Protein AF-V5A5F7-F1 (afdb_monomer)

Radius of gyration: 18.16 Å; Cα contacts (8 Å, |Δi|>4): 104; chains: 1; bounding box: 46×31×58 Å

Sequence (141 aa):
MDHVMAYIDDNTVEDQLTGREQEPDETFLRAVEEKLDIPADRKDDFRQEVSNWVSRRAREGRAFDPQDNERLRRALERKLWEDKKHNINFSALVSANEMDDDERSAWIDALTEQGYSEAGAKEVLEFAGAEVARSELEENA

pLDDT: mean 79.1, std 12.46, range [46.28, 96.06]

Mean predicted aligned error: 10.34 Å

Secondary structure (DSSP, 8-state):
-HHHHHHHHT--EE-TTT--EE---HHHHHHHHHHTT--GGGHHHHHHHHHHHHHHHHHTT----GGG-HHHHHHHHHHHHHHHTTTS-HHHHHGGGG--HHHHHHHHHHHHHTT--HHHHHHHHHHHHHHHHHHHHHHT-

Solvent-accessible surface area (backbone atoms only — not comparable to full-atom values): 8104 Å² total; per-residue (Å²): 108,59,44,51,48,12,58,75,67,77,41,63,30,71,38,90,89,78,72,42,76,37,73,38,56,59,67,59,53,48,55,38,34,53,64,62,73,47,53,81,94,45,46,65,62,50,46,50,52,52,41,52,53,46,56,53,34,50,74,70,75,36,79,88,57,58,81,83,35,69,69,61,33,53,17,50,49,52,49,53,44,69,74,41,59,86,75,50,66,57,74,75,60,45,57,52,84,76,48,55,76,67,62,52,47,52,52,29,50,57,34,32,77,71,71,36,50,67,68,53,24,50,52,49,55,53,50,54,45,54,54,47,59,50,52,56,55,61,76,75,106

Foldseek 3Di:
DQLLVCVVVVHWDQDPVPRDTDHRPVVVLVQLCVLLVNDPVCSNVVSVVVVVVQVVCVVVVHHDDCVVPPSSLVSVLVVVCVVCVVVDPLVVLLVVVVDDPVVLVVQLVVVVVVPHDSVSSVVSSVVSNVVVVVVVVVVVD

Structure (mmCIF, N/CA/C/O backbone):
data_AF-V5A5F7-F1
#
_entry.id   AF-V5A5F7-F1
#
loop_
_atom_site.group_PDB
_atom_site.id
_atom_site.type_symbol
_atom_site.label_atom_id
_atom_site.label_alt_id
_atom_site.label_comp_id
_atom_site.label_asym_id
_atom_site.label_entity_id
_atom_site.label_seq_id
_atom_site.pdbx_PDB_ins_code
_atom_site.Cartn_x
_atom_site.Cartn_y
_atom_site.Cartn_z
_atom_site.occupancy
_atom_site.B_iso_or_equiv
_atom_site.auth_seq_id
_atom_site.auth_comp_id
_atom_site.auth_asym_id
_atom_site.auth_atom_id
_atom_site.pdbx_PDB_model_num
ATOM 1 N N . MET A 1 1 ? -1.911 1.369 5.384 1.00 83.56 1 MET A N 1
ATOM 2 C CA . MET A 1 1 ? -2.759 0.736 6.423 1.00 83.56 1 MET A CA 1
ATOM 3 C C . MET A 1 1 ? -3.713 1.728 7.038 1.00 83.56 1 MET A C 1
ATOM 5 O O . MET A 1 1 ? -4.851 1.358 7.283 1.00 83.56 1 MET A O 1
ATOM 9 N N . ASP A 1 2 ? -3.281 2.971 7.213 1.00 88.38 2 ASP A N 1
ATOM 10 C CA . ASP A 1 2 ? -4.088 4.033 7.814 1.00 88.38 2 ASP A CA 1
ATOM 11 C C . ASP A 1 2 ? -5.434 4.216 7.106 1.00 88.38 2 ASP A C 1
ATOM 13 O O . ASP A 1 2 ? -6.451 4.258 7.777 1.00 88.38 2 ASP A O 1
ATOM 17 N N . HIS A 1 3 ? -5.484 4.138 5.769 1.00 92.12 3 HIS A N 1
ATOM 18 C CA . HIS A 1 3 ? -6.759 4.150 5.032 1.00 92.12 3 HIS A CA 1
ATOM 19 C C . HIS A 1 3 ? -7.707 2.987 5.376 1.00 92.12 3 HIS A C 1
ATOM 21 O O . HIS A 1 3 ? -8.914 3.190 5.406 1.00 92.12 3 HIS A O 1
ATOM 27 N N . VAL A 1 4 ? -7.199 1.776 5.650 1.00 92.00 4 VAL A N 1
ATOM 28 C CA . VAL A 1 4 ? -8.051 0.646 6.077 1.00 92.00 4 VAL A CA 1
ATOM 29 C C . VAL A 1 4 ? -8.599 0.903 7.477 1.00 92.00 4 VAL A C 1
ATOM 31 O O . VAL A 1 4 ? -9.780 0.681 7.711 1.00 92.00 4 VAL A O 1
ATOM 34 N N . MET A 1 5 ? -7.752 1.368 8.400 1.00 91.94 5 MET A N 1
ATOM 35 C CA . MET A 1 5 ? -8.164 1.659 9.776 1.00 91.94 5 MET A CA 1
ATOM 36 C C . MET A 1 5 ? -9.190 2.791 9.809 1.00 91.94 5 MET A C 1
ATOM 38 O O . MET A 1 5 ? -10.258 2.621 10.375 1.00 91.94 5 MET A O 1
ATOM 42 N N . ALA A 1 6 ? -8.911 3.887 9.105 1.00 93.94 6 ALA A N 1
ATOM 43 C CA . ALA A 1 6 ? -9.817 5.015 8.934 1.00 93.94 6 ALA A CA 1
ATOM 44 C C . ALA A 1 6 ? -11.171 4.605 8.337 1.00 93.94 6 ALA A C 1
ATOM 46 O O . ALA A 1 6 ? -12.203 5.020 8.845 1.00 93.94 6 ALA A O 1
ATOM 47 N N . TYR A 1 7 ? -11.188 3.722 7.331 1.00 95.56 7 TYR A N 1
ATOM 48 C CA . TYR A 1 7 ? -12.442 3.194 6.782 1.00 95.56 7 TYR A CA 1
ATOM 49 C C . TYR A 1 7 ? -13.250 2.381 7.803 1.00 95.56 7 TYR A C 1
ATOM 51 O O . TYR A 1 7 ? -14.468 2.506 7.866 1.00 95.56 7 TYR A O 1
ATOM 59 N N . ILE A 1 8 ? -12.589 1.523 8.586 1.00 94.38 8 ILE A N 1
ATOM 60 C CA . ILE A 1 8 ? -13.264 0.661 9.569 1.00 94.38 8 ILE A CA 1
ATOM 61 C C . ILE A 1 8 ? -13.751 1.458 10.784 1.00 94.38 8 ILE A C 1
ATOM 63 O O . ILE A 1 8 ? -14.827 1.173 11.308 1.00 94.38 8 ILE A O 1
ATOM 67 N N . ASP A 1 9 ? -12.968 2.442 11.219 1.00 93.19 9 ASP A N 1
ATOM 68 C CA . ASP A 1 9 ? -13.230 3.233 12.421 1.00 93.19 9 ASP A CA 1
ATOM 69 C C . ASP A 1 9 ? -14.051 4.509 12.139 1.00 93.19 9 ASP A C 1
ATOM 71 O O . ASP A 1 9 ? -14.288 5.278 13.070 1.00 93.19 9 ASP A O 1
ATOM 75 N N . ASP A 1 10 ? -14.485 4.729 10.889 1.00 92.62 10 ASP A N 1
ATOM 76 C CA . ASP A 1 10 ? -15.185 5.944 10.427 1.00 92.62 10 ASP A CA 1
ATOM 77 C C . ASP A 1 10 ? -14.412 7.225 10.795 1.00 92.62 10 ASP A C 1
ATOM 79 O O . ASP A 1 10 ? -14.923 8.157 11.419 1.00 92.62 10 ASP A O 1
ATOM 83 N N . ASN A 1 11 ? -13.116 7.219 10.477 1.00 94.38 11 ASN A N 1
ATOM 84 C CA . ASN A 1 11 ? -12.161 8.254 10.852 1.00 94.38 11 ASN A CA 1
ATOM 85 C C . ASN A 1 11 ? -11.392 8.774 9.628 1.00 94.38 11 ASN A C 1
ATOM 87 O O . ASN A 1 11 ? -11.478 8.224 8.531 1.00 94.38 11 ASN A O 1
ATOM 91 N N . THR A 1 12 ? -10.602 9.824 9.819 1.00 93.12 12 THR A N 1
ATOM 92 C CA . THR A 1 12 ? -9.758 10.425 8.784 1.00 93.12 12 THR A CA 1
ATOM 93 C C . THR A 1 12 ? -8.323 9.888 8.827 1.00 93.12 12 THR A C 1
ATOM 95 O O . THR A 1 12 ? -7.875 9.264 9.793 1.00 93.12 12 THR A O 1
ATOM 98 N N . VAL A 1 13 ? -7.585 10.117 7.739 1.00 92.25 13 VAL A N 1
ATOM 99 C CA . VAL A 1 13 ? -6.142 9.874 7.615 1.00 92.25 13 VAL A CA 1
ATOM 100 C C . VAL A 1 13 ? -5.435 11.209 7.424 1.00 92.25 13 VAL A C 1
ATOM 102 O O . VAL A 1 13 ? -5.891 12.042 6.644 1.00 92.25 13 VAL A O 1
ATOM 105 N N . GLU A 1 14 ? -4.304 11.407 8.096 1.00 88.19 14 GLU A N 1
ATOM 106 C CA . GLU A 1 14 ? -3.423 12.544 7.831 1.00 88.19 14 GLU A CA 1
ATOM 107 C C . GLU A 1 14 ? -2.575 12.280 6.580 1.00 88.19 14 GLU A C 1
ATOM 109 O O . GLU A 1 14 ? -1.830 11.300 6.497 1.00 88.19 14 GLU A O 1
ATOM 114 N N . ASP A 1 15 ? -2.670 13.172 5.598 1.00 80.81 15 ASP A N 1
ATOM 115 C CA . ASP A 1 15 ? -1.801 13.167 4.430 1.00 80.81 15 ASP A CA 1
ATOM 116 C C . ASP A 1 15 ? -0.376 13.583 4.827 1.00 80.81 15 ASP A C 1
ATOM 118 O O . ASP A 1 15 ? -0.141 14.699 5.286 1.00 80.81 15 ASP A O 1
ATOM 122 N N . GLN A 1 16 ? 0.601 12.700 4.612 1.00 75.19 16 GLN A N 1
ATOM 123 C CA . GLN A 1 16 ? 1.986 12.920 5.055 1.00 75.19 16 GLN A CA 1
ATOM 124 C C . GLN A 1 16 ? 2.715 14.049 4.306 1.00 75.19 16 GLN A C 1
ATOM 126 O O . GLN A 1 16 ? 3.759 14.514 4.764 1.00 75.19 16 GLN A O 1
ATOM 131 N N . LEU A 1 17 ? 2.210 14.484 3.148 1.00 73.00 17 LEU A N 1
ATOM 132 C CA . LEU A 1 17 ? 2.828 15.539 2.340 1.00 73.00 17 LEU A CA 1
ATOM 133 C C . LEU A 1 17 ? 2.306 16.926 2.726 1.00 73.00 17 LEU A C 1
ATOM 135 O O . LEU A 1 17 ? 3.045 17.909 2.688 1.00 73.00 17 LEU A O 1
ATOM 139 N N . THR A 1 18 ? 1.024 17.014 3.067 1.00 79.38 18 THR A N 1
ATOM 140 C CA . THR A 1 18 ? 0.300 18.268 3.291 1.00 79.38 18 THR A CA 1
ATOM 141 C C . THR A 1 18 ? -0.109 18.484 4.747 1.00 79.38 18 THR A C 1
ATOM 143 O O . THR A 1 18 ? -0.457 19.612 5.101 1.00 79.38 18 THR A O 1
ATOM 146 N N . GLY A 1 19 ? -0.064 17.440 5.582 1.00 84.19 19 GLY A N 1
ATOM 147 C CA . GLY A 1 19 ? -0.483 17.441 6.988 1.00 84.19 19 GLY A CA 1
ATOM 148 C C . GLY A 1 19 ? -1.990 17.627 7.180 1.00 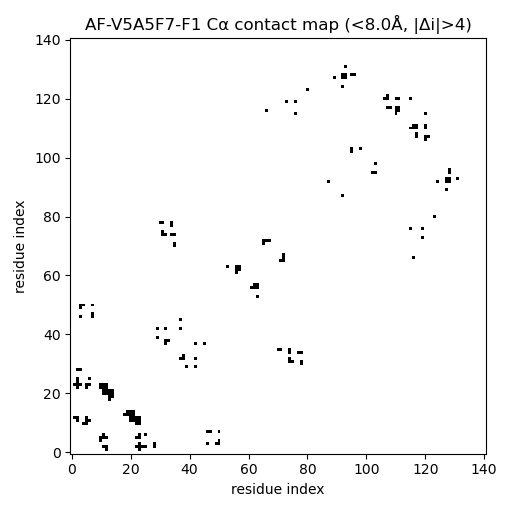84.19 19 GLY A C 1
ATOM 149 O O . GLY A 1 19 ? -2.431 18.054 8.245 1.00 84.19 19 GLY A O 1
ATOM 150 N N . ARG A 1 20 ? -2.792 17.424 6.128 1.00 85.88 20 ARG A N 1
ATOM 151 C CA . ARG A 1 20 ? -4.245 17.626 6.170 1.00 85.88 20 ARG A CA 1
ATOM 152 C C . ARG A 1 20 ? -4.953 16.317 6.452 1.00 85.88 20 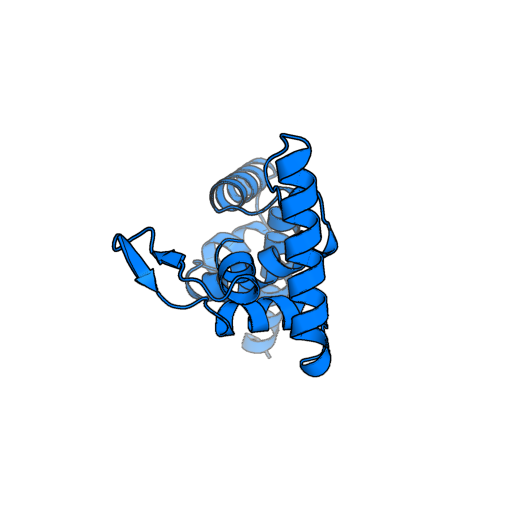ARG A C 1
ATOM 154 O O . ARG A 1 20 ? -4.571 15.283 5.917 1.00 85.88 20 ARG A O 1
ATOM 161 N N . GLU A 1 21 ? -6.029 16.393 7.221 1.00 93.25 21 GLU A N 1
ATOM 162 C CA . GLU A 1 21 ? -6.947 15.271 7.364 1.00 93.25 21 GLU A CA 1
ATOM 163 C C . GLU A 1 21 ? -7.767 15.086 6.087 1.00 93.25 21 GLU A C 1
ATOM 165 O O . GLU A 1 21 ? -8.275 16.049 5.502 1.00 93.25 21 GLU A O 1
ATOM 170 N N . GLN A 1 22 ? -7.889 13.836 5.665 1.00 90.81 22 GLN A N 1
ATOM 171 C CA . GLN A 1 22 ? -8.667 13.420 4.511 1.00 90.81 22 GLN A CA 1
ATOM 172 C C . GLN A 1 22 ? -9.416 12.122 4.798 1.00 90.81 22 GLN A C 1
ATOM 174 O O . GLN A 1 22 ? -9.019 11.326 5.649 1.00 90.81 22 GLN A O 1
ATOM 179 N N . GLU A 1 23 ? -10.489 11.898 4.048 1.00 93.62 23 GLU A N 1
ATOM 180 C CA . GLU A 1 23 ? -11.206 10.625 4.047 1.00 93.62 23 GLU A CA 1
ATOM 181 C C . GLU A 1 23 ? -10.276 9.466 3.631 1.00 93.62 23 GLU A C 1
ATOM 183 O O . GLU A 1 23 ? -9.294 9.672 2.897 1.00 93.62 23 GLU A O 1
ATOM 188 N N . PRO A 1 24 ? -10.559 8.229 4.076 1.00 94.69 24 PRO A N 1
ATOM 189 C CA . PRO A 1 24 ? -9.842 7.056 3.601 1.00 94.69 24 PRO A CA 1
ATOM 190 C C . PRO A 1 24 ? -9.951 6.940 2.074 1.00 94.69 24 PRO A C 1
ATOM 192 O O . PRO A 1 24 ? -11.027 7.079 1.495 1.00 94.69 24 PRO A O 1
ATOM 195 N N . ASP A 1 25 ? -8.833 6.645 1.405 1.00 93.38 25 ASP A N 1
ATOM 196 C CA . ASP A 1 25 ? -8.815 6.483 -0.046 1.00 93.38 25 ASP A CA 1
ATOM 197 C C . ASP A 1 25 ? -9.408 5.123 -0.434 1.00 93.38 25 ASP A C 1
ATOM 199 O O . ASP A 1 25 ? -8.712 4.126 -0.645 1.00 93.38 25 ASP A O 1
ATOM 203 N N . GLU A 1 26 ? -10.734 5.074 -0.522 1.00 94.31 26 GLU A N 1
ATOM 204 C CA . GLU A 1 26 ? -11.458 3.880 -0.945 1.00 94.31 26 GLU A CA 1
ATOM 205 C C . GLU A 1 26 ? -11.130 3.446 -2.376 1.00 94.31 26 GLU A C 1
ATOM 207 O O . GLU A 1 26 ? -11.267 2.260 -2.688 1.00 94.31 26 GLU A O 1
ATOM 212 N N . THR A 1 27 ? -10.686 4.370 -3.233 1.00 93.19 27 THR A N 1
ATOM 213 C CA . THR A 1 27 ? -10.281 4.053 -4.608 1.00 93.19 27 THR A CA 1
ATOM 214 C C . THR A 1 27 ? -8.987 3.249 -4.592 1.00 93.19 27 THR A C 1
ATOM 216 O O . THR A 1 27 ? -8.892 2.214 -5.255 1.00 93.19 27 THR A O 1
ATOM 219 N N . PHE A 1 28 ? -8.011 3.666 -3.784 1.00 89.50 28 PHE A N 1
ATOM 220 C CA . PHE A 1 28 ? -6.792 2.901 -3.543 1.00 89.50 28 PHE A CA 1
ATOM 221 C C . PHE A 1 28 ? -7.096 1.529 -2.932 1.00 89.50 28 PHE A C 1
ATOM 223 O O . PHE A 1 28 ? -6.610 0.515 -3.439 1.00 89.50 28 PHE A O 1
ATOM 230 N N . LEU A 1 29 ? -7.933 1.474 -1.888 1.00 92.31 29 LEU A N 1
ATOM 231 C CA . LEU A 1 29 ? -8.325 0.208 -1.255 1.00 92.31 29 LEU A CA 1
ATOM 232 C C . LEU A 1 29 ? -8.955 -0.751 -2.272 1.00 92.31 29 LEU A C 1
ATOM 234 O O . LEU A 1 29 ? -8.543 -1.909 -2.372 1.00 92.31 29 LEU A O 1
ATOM 238 N N . ARG A 1 30 ? -9.883 -0.247 -3.092 1.00 94.75 30 ARG A N 1
ATOM 239 C CA . ARG A 1 30 ? -10.524 -1.014 -4.162 1.00 94.75 30 ARG A CA 1
ATOM 240 C C . ARG A 1 30 ? -9.519 -1.525 -5.190 1.00 94.75 30 ARG A C 1
ATOM 242 O O . ARG A 1 30 ? -9.573 -2.695 -5.555 1.00 94.75 30 ARG A O 1
ATOM 249 N N . ALA A 1 31 ? -8.5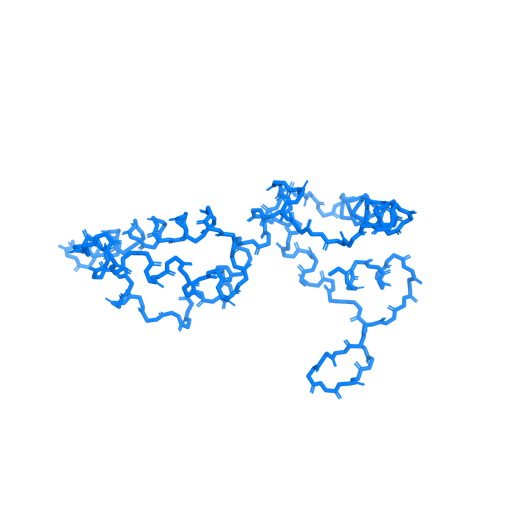67 -0.693 -5.605 1.00 89.06 31 ALA A N 1
ATOM 250 C CA . ALA A 1 31 ? -7.541 -1.099 -6.559 1.00 89.06 31 ALA A CA 1
ATOM 251 C C . ALA A 1 31 ? -6.669 -2.249 -6.019 1.00 89.06 31 ALA A C 1
ATOM 253 O O . ALA A 1 31 ? -6.345 -3.176 -6.759 1.00 89.06 31 ALA A O 1
ATOM 254 N N . VAL A 1 32 ? -6.311 -2.226 -4.729 1.00 88.06 32 VAL A N 1
ATOM 255 C CA . VAL A 1 32 ? -5.568 -3.324 -4.083 1.00 88.06 32 VAL A CA 1
ATOM 256 C C . VAL A 1 32 ? -6.420 -4.594 -4.002 1.00 88.06 32 VAL A C 1
ATOM 258 O O . VAL A 1 32 ? -5.941 -5.681 -4.325 1.00 88.06 32 VAL A O 1
ATOM 261 N N . GLU A 1 33 ? -7.687 -4.469 -3.612 1.00 92.12 33 GLU A N 1
ATOM 262 C CA . GLU A 1 33 ? -8.640 -5.582 -3.529 1.00 92.12 33 GLU A CA 1
ATOM 263 C C . GLU A 1 33 ? -8.862 -6.275 -4.881 1.00 92.12 33 GLU A C 1
ATOM 265 O O . GLU A 1 33 ? -8.943 -7.500 -4.941 1.00 92.12 33 GLU A O 1
ATOM 270 N N . GLU A 1 34 ? -8.910 -5.519 -5.978 1.00 91.62 34 GLU A N 1
ATOM 271 C CA . GLU A 1 34 ? -9.021 -6.070 -7.335 1.00 91.62 34 GLU A CA 1
ATOM 272 C C . GLU A 1 34 ? -7.795 -6.885 -7.725 1.00 91.62 34 GLU A C 1
ATOM 274 O O . GLU A 1 34 ? -7.931 -7.953 -8.315 1.00 91.62 34 GLU A O 1
ATOM 279 N N . LYS A 1 35 ? -6.591 -6.442 -7.341 1.00 85.50 35 LYS A N 1
ATOM 280 C CA . LYS A 1 35 ? -5.360 -7.215 -7.579 1.00 85.50 35 LYS A CA 1
ATOM 281 C C . LYS A 1 35 ? -5.295 -8.509 -6.762 1.00 85.50 35 LYS A C 1
ATOM 283 O O . LYS A 1 35 ? -4.480 -9.374 -7.088 1.00 85.50 35 LYS A O 1
ATOM 288 N N . LEU A 1 36 ? -6.125 -8.625 -5.724 1.00 84.62 36 LEU A N 1
ATOM 289 C CA . LEU A 1 36 ? -6.303 -9.807 -4.878 1.00 84.62 36 LEU A CA 1
ATOM 290 C C . LEU A 1 36 ? -7.485 -10.688 -5.305 1.00 84.62 36 LEU A C 1
ATOM 292 O O . LEU A 1 36 ? -7.809 -11.630 -4.579 1.00 84.62 36 LEU A O 1
ATOM 296 N N . ASP A 1 37 ? -8.145 -10.366 -6.422 1.00 89.19 37 ASP A N 1
ATOM 297 C CA . ASP A 1 37 ? -9.365 -11.029 -6.888 1.00 89.19 37 ASP A 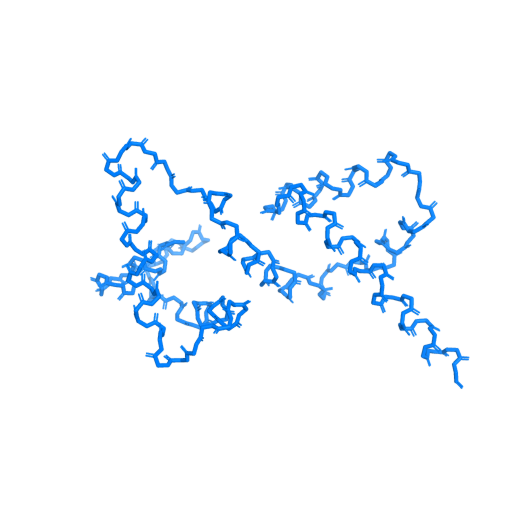CA 1
ATOM 298 C C . ASP A 1 37 ? -10.491 -11.018 -5.836 1.00 89.19 37 ASP A C 1
ATOM 300 O O . ASP A 1 37 ? -11.310 -11.935 -5.769 1.00 89.19 37 ASP A O 1
ATOM 304 N N . ILE A 1 38 ? -10.539 -9.985 -4.984 1.00 91.06 38 ILE A N 1
ATOM 305 C CA . ILE A 1 38 ? -11.600 -9.816 -3.987 1.00 91.06 38 ILE A CA 1
ATOM 306 C C . ILE A 1 38 ? -12.811 -9.179 -4.671 1.00 91.06 38 ILE A C 1
ATOM 308 O O . ILE A 1 38 ? -12.706 -8.038 -5.127 1.00 91.06 38 ILE A O 1
ATOM 312 N N . PRO A 1 39 ? -13.972 -9.852 -4.724 1.00 93.88 39 PRO A N 1
ATOM 313 C CA . PRO A 1 39 ? -15.196 -9.271 -5.266 1.00 93.88 39 PRO A CA 1
ATOM 314 C C . PRO A 1 39 ? -15.626 -8.001 -4.518 1.00 93.88 39 PRO A C 1
ATOM 316 O O . PRO A 1 39 ? -15.349 -7.847 -3.328 1.00 93.88 39 PRO A O 1
ATOM 319 N N . ALA A 1 40 ? -16.320 -7.084 -5.195 1.00 95.56 40 ALA A N 1
ATOM 320 C CA . ALA A 1 40 ? -16.745 -5.818 -4.590 1.00 95.56 40 ALA A CA 1
ATOM 321 C C . ALA A 1 40 ? -17.693 -6.013 -3.392 1.00 95.56 40 ALA A C 1
ATOM 323 O O . ALA A 1 40 ? -17.604 -5.277 -2.415 1.00 95.56 40 ALA A O 1
ATOM 324 N N . ASP A 1 41 ? -18.549 -7.037 -3.429 1.00 96.06 41 ASP A N 1
ATOM 325 C CA . ASP A 1 41 ? -19.440 -7.440 -2.332 1.00 96.06 41 ASP A CA 1
ATOM 326 C C . ASP A 1 41 ? -18.691 -8.025 -1.123 1.00 96.06 41 ASP A C 1
ATOM 328 O O . ASP A 1 41 ? -19.253 -8.126 -0.037 1.00 96.06 41 ASP A O 1
ATOM 332 N N . ARG A 1 42 ? -17.409 -8.369 -1.291 1.00 94.88 42 ARG A N 1
ATOM 333 C CA . ARG A 1 42 ? -16.517 -8.886 -0.244 1.00 94.88 42 ARG A CA 1
ATOM 334 C C . ARG A 1 42 ? -15.512 -7.847 0.260 1.00 94.88 42 ARG A C 1
ATOM 336 O O . ARG A 1 42 ? -14.660 -8.196 1.080 1.00 94.88 42 ARG A O 1
ATOM 343 N N . LYS A 1 43 ? -15.578 -6.594 -0.215 1.00 95.94 43 LYS A N 1
ATOM 344 C CA . LYS A 1 43 ? -14.610 -5.547 0.156 1.00 95.94 43 LYS A CA 1
ATOM 345 C C . LYS A 1 43 ? -14.598 -5.292 1.664 1.00 95.94 43 LYS A C 1
ATOM 347 O O . LYS A 1 43 ? -13.529 -5.227 2.261 1.00 95.94 43 LYS A O 1
ATOM 352 N N . ASP A 1 44 ? -15.776 -5.220 2.281 1.00 95.75 44 ASP A N 1
ATOM 353 C CA . ASP A 1 44 ? -15.911 -4.860 3.694 1.00 95.75 44 ASP A CA 1
ATOM 354 C C . ASP A 1 44 ? -15.404 -5.989 4.596 1.00 95.75 44 ASP A C 1
ATOM 356 O O . ASP A 1 44 ? -14.603 -5.743 5.497 1.00 95.75 44 ASP A O 1
ATOM 360 N N . ASP A 1 45 ? -15.760 -7.240 4.274 1.00 94.50 45 ASP A N 1
ATOM 361 C CA . ASP A 1 45 ? -15.221 -8.435 4.934 1.00 94.50 45 ASP A CA 1
ATOM 362 C C . ASP A 1 45 ? -13.685 -8.443 4.885 1.00 94.50 45 ASP A C 1
ATOM 364 O O . ASP A 1 45 ? -13.014 -8.640 5.899 1.00 94.50 45 ASP A O 1
ATOM 368 N N . PHE A 1 46 ? -13.111 -8.189 3.705 1.00 93.31 46 PHE A N 1
ATOM 369 C CA . PHE A 1 46 ? -11.663 -8.177 3.518 1.00 93.31 46 PHE A CA 1
ATOM 370 C C . PHE A 1 46 ? -10.980 -7.040 4.293 1.00 93.31 46 PHE A C 1
ATOM 372 O O . PHE A 1 46 ? -9.980 -7.273 4.974 1.00 93.31 46 PHE A O 1
ATOM 379 N N . ARG A 1 47 ? -11.522 -5.817 4.245 1.00 94.88 47 ARG A N 1
ATOM 380 C CA . ARG A 1 47 ? -11.003 -4.672 5.015 1.00 94.88 47 ARG A CA 1
ATOM 381 C C . ARG A 1 47 ? -11.042 -4.958 6.517 1.00 94.88 47 ARG A C 1
ATOM 383 O O . ARG A 1 47 ? -10.066 -4.680 7.217 1.00 94.88 47 ARG A O 1
ATOM 390 N N . GLN A 1 48 ? -12.114 -5.585 7.003 1.00 94.44 48 GLN A N 1
ATOM 391 C CA . GLN A 1 48 ? -12.247 -5.982 8.403 1.00 94.44 48 GLN A CA 1
ATOM 392 C C . GLN A 1 48 ? -11.226 -7.060 8.796 1.00 94.44 48 GLN A C 1
ATOM 394 O O . GLN A 1 48 ? -10.640 -6.982 9.877 1.00 94.44 48 GLN A O 1
ATOM 399 N N . GLU A 1 49 ? -10.972 -8.052 7.934 1.00 90.69 49 GLU A N 1
ATOM 400 C CA . GLU A 1 49 ? -9.922 -9.060 8.139 1.00 90.69 49 GLU A CA 1
ATOM 401 C C . GLU A 1 49 ? -8.530 -8.420 8.247 1.00 90.69 49 GLU A C 1
ATOM 403 O O . GLU A 1 49 ? -7.765 -8.754 9.159 1.00 90.69 49 GLU A O 1
ATOM 408 N N . VAL A 1 50 ? -8.214 -7.475 7.355 1.00 88.94 50 VAL A N 1
ATOM 409 C CA . VAL A 1 50 ? -6.942 -6.738 7.364 1.00 88.94 50 VAL A CA 1
ATOM 410 C C . VAL A 1 50 ? -6.803 -5.912 8.643 1.00 88.94 50 VAL A C 1
ATOM 412 O O . VAL A 1 50 ? -5.774 -6.018 9.312 1.00 88.94 50 VAL A O 1
ATOM 415 N N . SER A 1 51 ? -7.836 -5.153 9.023 1.00 90.50 51 SER A N 1
ATOM 416 C CA . SER A 1 51 ? -7.863 -4.386 10.276 1.00 90.50 51 SER A CA 1
ATOM 417 C C . SER A 1 51 ? -7.637 -5.295 11.489 1.00 90.50 51 SER A C 1
ATOM 419 O O . SER A 1 51 ? -6.697 -5.092 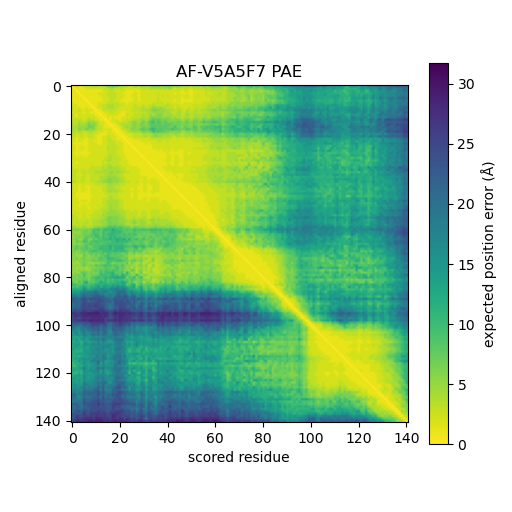12.257 1.00 90.50 51 SER A O 1
ATOM 421 N N . ASN A 1 52 ? -8.388 -6.397 11.594 1.00 89.25 52 ASN A N 1
ATOM 422 C CA . ASN A 1 52 ? -8.242 -7.368 12.681 1.00 89.25 52 ASN A CA 1
ATOM 423 C C . ASN A 1 52 ? -6.821 -7.934 12.781 1.00 89.25 52 ASN A C 1
ATOM 425 O O . ASN A 1 52 ? -6.287 -8.113 13.883 1.00 89.25 52 ASN A O 1
ATOM 429 N N . TRP A 1 53 ? -6.209 -8.231 11.637 1.00 86.31 53 TRP A N 1
ATOM 430 C CA . TRP A 1 53 ? -4.845 -8.732 11.577 1.00 86.31 53 TRP A CA 1
ATOM 431 C C . TRP A 1 53 ? -3.828 -7.683 12.056 1.00 86.31 53 TRP A C 1
ATOM 433 O O . TRP A 1 53 ? -2.988 -8.014 12.899 1.00 86.31 53 TRP A O 1
ATOM 443 N N . VAL A 1 54 ? -3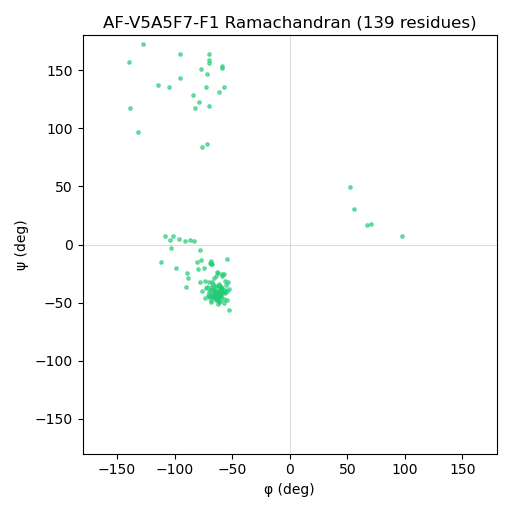.954 -6.421 11.628 1.00 85.81 54 VAL A N 1
ATOM 444 C CA . VAL A 1 54 ? -3.117 -5.307 12.112 1.00 85.81 54 VAL A CA 1
ATOM 445 C C . VAL A 1 54 ? -3.300 -5.090 13.612 1.00 85.81 54 VAL A C 1
ATOM 447 O O . VAL A 1 54 ? -2.316 -5.058 14.352 1.00 85.81 54 VAL A O 1
ATOM 450 N N . SER A 1 55 ? -4.541 -5.009 14.098 1.00 87.38 55 SER A N 1
ATOM 451 C CA . SER A 1 55 ? -4.824 -4.766 15.516 1.00 87.38 55 SER A CA 1
ATOM 452 C C . SER A 1 55 ? -4.329 -5.897 16.414 1.00 87.38 55 SER A C 1
ATOM 454 O O . SER A 1 55 ? -3.905 -5.646 17.543 1.00 87.38 55 SER A O 1
ATOM 456 N N . ARG A 1 56 ? -4.391 -7.157 15.959 1.00 89.06 56 ARG A N 1
ATOM 457 C CA . ARG A 1 56 ? -3.804 -8.289 16.695 1.00 89.06 56 ARG A CA 1
ATOM 458 C C . ARG A 1 56 ? -2.294 -8.123 16.813 1.00 89.06 56 ARG A C 1
ATOM 460 O O . ARG A 1 56 ? -1.751 -8.275 17.901 1.00 89.06 56 ARG A O 1
ATOM 467 N N . ARG A 1 57 ? -1.638 -7.758 15.716 1.00 84.75 57 ARG A N 1
ATOM 468 C CA . ARG A 1 57 ? -0.188 -7.596 15.665 1.00 84.75 57 ARG A CA 1
ATOM 469 C C . ARG A 1 57 ? 0.311 -6.444 16.539 1.00 84.75 57 ARG A C 1
ATOM 471 O O . ARG A 1 57 ? 1.253 -6.626 17.307 1.00 84.75 57 ARG A O 1
ATOM 478 N N . ALA A 1 58 ? -0.394 -5.315 16.511 1.00 85.50 58 ALA A N 1
ATOM 479 C CA . ALA A 1 58 ? -0.120 -4.178 17.382 1.00 85.50 58 ALA A CA 1
ATOM 480 C C . ALA A 1 58 ? -0.222 -4.559 18.872 1.00 85.50 58 ALA A C 1
ATOM 482 O O . ALA A 1 58 ? 0.646 -4.197 19.665 1.00 85.50 58 ALA A O 1
ATOM 483 N N . ARG A 1 59 ? -1.229 -5.363 19.252 1.00 87.44 59 ARG A N 1
ATOM 484 C CA . ARG A 1 59 ? -1.376 -5.893 20.624 1.00 87.44 59 ARG A CA 1
ATOM 485 C C . ARG A 1 59 ? -0.244 -6.836 21.040 1.00 87.44 59 ARG A C 1
ATOM 487 O O . ARG A 1 59 ? 0.056 -6.933 22.224 1.00 87.44 59 ARG A O 1
ATOM 494 N N . GLU A 1 60 ? 0.395 -7.504 20.085 1.00 89.00 60 GLU A N 1
ATOM 495 C CA . GLU A 1 60 ? 1.579 -8.346 20.301 1.00 89.00 60 GLU A CA 1
ATOM 496 C C . GLU A 1 60 ? 2.892 -7.537 20.326 1.00 89.00 60 GLU A C 1
ATOM 498 O O . GLU A 1 60 ? 3.972 -8.120 20.420 1.00 89.00 60 GLU A O 1
ATOM 503 N N . GLY A 1 61 ? 2.825 -6.202 20.227 1.00 86.19 61 GLY A N 1
ATOM 504 C CA . GLY A 1 61 ? 3.998 -5.326 20.176 1.00 86.19 61 GLY A CA 1
ATOM 505 C C . GLY A 1 61 ? 4.777 -5.423 18.862 1.00 86.19 61 GLY A C 1
ATOM 506 O O . GLY A 1 61 ? 5.943 -5.039 18.807 1.00 86.19 61 GLY A O 1
ATOM 507 N N . ARG A 1 62 ? 4.157 -5.960 17.807 1.00 82.31 62 ARG A N 1
ATOM 508 C CA . ARG A 1 62 ? 4.754 -6.091 16.478 1.00 82.31 62 ARG A CA 1
ATOM 509 C C . ARG A 1 62 ? 4.159 -5.032 15.552 1.00 82.31 62 ARG A C 1
ATOM 511 O O . ARG A 1 62 ? 2.948 -4.819 15.536 1.00 82.31 62 ARG A O 1
ATOM 518 N N . ALA A 1 63 ? 5.009 -4.374 14.770 1.00 78.00 63 ALA A N 1
ATOM 519 C CA . ALA A 1 63 ? 4.555 -3.439 13.749 1.00 78.00 63 ALA A CA 1
ATOM 520 C C . ALA A 1 63 ? 3.878 -4.187 12.590 1.00 78.00 63 ALA A C 1
ATOM 522 O O . ALA A 1 63 ? 4.141 -5.371 12.356 1.00 78.00 63 ALA A O 1
ATOM 523 N N . PHE A 1 64 ? 3.010 -3.499 11.849 1.00 75.56 64 PHE A N 1
ATOM 524 C CA . PHE A 1 64 ? 2.574 -3.992 10.547 1.00 75.56 64 PHE A CA 1
ATOM 525 C C . PHE A 1 64 ? 3.784 -4.101 9.616 1.00 75.56 64 PHE A C 1
ATOM 527 O O . PHE A 1 64 ? 4.563 -3.161 9.500 1.00 75.56 64 PHE A O 1
ATOM 534 N N . ASP A 1 65 ? 3.911 -5.245 8.955 1.00 76.31 65 ASP A N 1
ATOM 535 C CA . ASP A 1 65 ? 4.872 -5.461 7.886 1.00 76.31 65 ASP A CA 1
ATOM 536 C C . ASP A 1 65 ? 4.142 -6.268 6.792 1.00 76.31 65 ASP A C 1
ATOM 538 O O . ASP A 1 65 ? 3.635 -7.364 7.072 1.00 76.31 65 ASP A O 1
ATOM 542 N N . PRO A 1 66 ? 3.990 -5.710 5.573 1.00 67.62 66 PRO A N 1
ATOM 543 C CA . PRO A 1 66 ? 3.347 -6.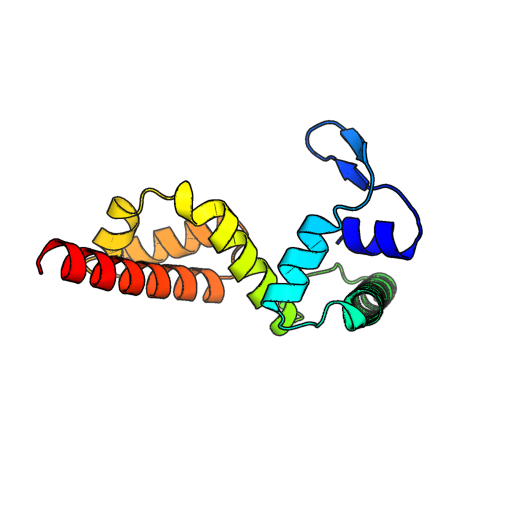397 4.459 1.00 67.62 66 PRO A CA 1
ATOM 544 C C . PRO A 1 66 ? 4.015 -7.731 4.112 1.00 67.62 66 PRO A C 1
ATOM 546 O O . PRO A 1 66 ? 3.343 -8.608 3.573 1.00 67.62 66 PRO A O 1
ATOM 549 N N . GLN A 1 67 ? 5.305 -7.899 4.430 1.00 72.44 67 GLN A N 1
ATOM 550 C CA . GLN A 1 67 ? 6.075 -9.108 4.136 1.00 72.44 67 GLN A CA 1
ATOM 551 C C . GLN A 1 67 ? 5.536 -10.347 4.862 1.00 72.44 67 GLN A C 1
ATOM 553 O O . GLN A 1 67 ? 5.688 -11.466 4.377 1.00 72.44 67 GLN A O 1
ATOM 5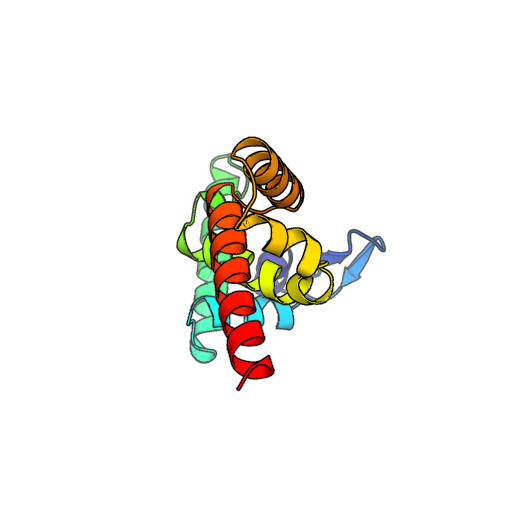58 N N . ASP A 1 68 ? 4.828 -10.172 5.979 1.00 76.81 68 ASP A N 1
ATOM 559 C CA . ASP A 1 68 ? 4.234 -11.281 6.730 1.00 76.81 68 ASP A CA 1
ATOM 560 C C . ASP A 1 68 ? 2.945 -11.839 6.112 1.00 76.81 68 ASP A C 1
ATOM 562 O O . ASP A 1 68 ? 2.381 -12.814 6.619 1.00 76.81 68 ASP A O 1
ATOM 566 N N . ASN A 1 69 ? 2.446 -11.230 5.034 1.00 77.44 69 ASN A N 1
ATOM 567 C CA . ASN A 1 69 ? 1.296 -11.723 4.290 1.00 77.44 69 ASN A CA 1
ATOM 568 C C . ASN A 1 69 ? 1.600 -11.732 2.792 1.00 77.44 69 ASN A C 1
ATOM 570 O O . ASN A 1 69 ? 1.406 -10.743 2.091 1.00 77.44 69 ASN A O 1
ATOM 574 N N . GLU A 1 70 ? 1.998 -12.901 2.295 1.00 77.31 70 GLU A N 1
ATOM 575 C CA . GLU A 1 70 ? 2.374 -13.120 0.898 1.00 77.31 70 GLU A CA 1
ATOM 576 C C . GLU A 1 70 ? 1.313 -12.650 -0.108 1.00 77.31 70 GLU A C 1
ATOM 578 O O . GLU A 1 70 ? 1.641 -12.085 -1.151 1.00 77.31 70 GLU A O 1
ATOM 583 N N . ARG A 1 71 ? 0.026 -12.852 0.205 1.00 75.69 71 ARG A N 1
ATOM 584 C CA . ARG A 1 71 ? -1.065 -12.459 -0.693 1.00 75.69 71 ARG A CA 1
ATOM 585 C C . ARG A 1 71 ? -1.160 -10.937 -0.779 1.00 75.69 71 ARG A C 1
ATOM 587 O O . ARG A 1 71 ? -1.176 -10.389 -1.877 1.00 75.69 71 ARG A O 1
ATOM 594 N N . LEU A 1 72 ? -1.184 -10.266 0.375 1.00 77.88 72 LEU A N 1
ATOM 595 C CA . LEU A 1 72 ? -1.255 -8.807 0.470 1.00 77.88 72 LEU A CA 1
ATOM 596 C C . LEU A 1 72 ? -0.007 -8.138 -0.124 1.00 77.88 72 LEU A C 1
ATOM 598 O O . LEU A 1 72 ? -0.142 -7.175 -0.876 1.00 77.88 72 LEU A O 1
ATOM 602 N N . ARG A 1 73 ? 1.183 -8.685 0.155 1.00 80.69 73 ARG A N 1
ATOM 603 C CA . ARG A 1 73 ? 2.466 -8.233 -0.394 1.00 80.69 73 ARG A CA 1
ATOM 604 C C . ARG A 1 73 ? 2.422 -8.152 -1.919 1.00 80.69 73 ARG A C 1
ATOM 606 O O . ARG A 1 73 ? 2.615 -7.073 -2.471 1.00 80.69 73 ARG A O 1
ATOM 613 N N . ARG A 1 74 ? 2.076 -9.256 -2.591 1.00 75.62 74 ARG A N 1
ATOM 614 C CA . ARG A 1 74 ? 2.019 -9.313 -4.063 1.00 75.62 74 ARG A CA 1
ATOM 615 C C . ARG A 1 74 ? 1.029 -8.319 -4.662 1.00 75.62 74 ARG A C 1
ATOM 617 O O . ARG A 1 74 ? 1.275 -7.764 -5.728 1.00 75.62 74 ARG A O 1
ATOM 624 N N . ALA A 1 75 ? -0.109 -8.092 -4.012 1.00 77.38 75 ALA A N 1
ATOM 625 C CA . ALA A 1 75 ? -1.093 -7.137 -4.514 1.00 77.38 75 ALA A CA 1
ATOM 626 C C . ALA A 1 75 ? -0.627 -5.686 -4.398 1.00 77.38 75 ALA A C 1
ATOM 628 O O . ALA A 1 75 ? -0.819 -4.912 -5.338 1.00 77.38 75 ALA A O 1
ATOM 629 N N . LEU A 1 76 ? 0.017 -5.337 -3.281 1.00 80.56 76 LEU A N 1
ATOM 630 C CA . LEU A 1 76 ? 0.639 -4.027 -3.103 1.00 80.56 76 LEU A CA 1
ATOM 631 C C . LEU A 1 76 ? 1.762 -3.813 -4.127 1.00 80.56 76 LEU A C 1
ATOM 633 O O . LEU A 1 76 ? 1.798 -2.765 -4.762 1.00 80.56 76 LEU A O 1
ATOM 637 N N . GLU A 1 77 ? 2.610 -4.818 -4.361 1.00 79.12 77 GLU A N 1
ATOM 638 C CA . GLU A 1 77 ? 3.677 -4.766 -5.373 1.00 79.12 77 GLU A CA 1
ATOM 639 C C . GLU A 1 77 ? 3.119 -4.588 -6.793 1.00 79.12 77 GLU A C 1
ATOM 641 O O . GLU A 1 77 ? 3.580 -3.722 -7.533 1.00 79.12 77 GLU A O 1
ATOM 646 N N . ARG A 1 78 ? 2.066 -5.330 -7.167 1.00 78.56 78 ARG A N 1
ATOM 647 C CA . ARG A 1 78 ? 1.388 -5.157 -8.466 1.00 78.56 78 ARG A CA 1
ATOM 648 C C . ARG A 1 78 ? 0.789 -3.764 -8.633 1.00 78.56 78 ARG A C 1
ATOM 650 O O . ARG A 1 78 ? 0.836 -3.213 -9.729 1.00 78.56 78 ARG A O 1
ATOM 657 N N . LYS A 1 79 ? 0.187 -3.203 -7.581 1.00 81.88 79 LYS A N 1
ATOM 658 C CA . LYS A 1 79 ? -0.362 -1.841 -7.619 1.00 81.88 79 LYS A CA 1
ATOM 659 C C . LYS A 1 79 ? 0.759 -0.809 -7.769 1.00 81.88 79 LYS A C 1
ATOM 661 O O . LYS A 1 79 ? 0.665 0.052 -8.637 1.00 81.88 79 LYS A O 1
ATOM 666 N N . LEU A 1 80 ? 1.836 -0.954 -6.999 1.00 78.56 80 LEU A N 1
ATOM 667 C CA . LEU A 1 80 ? 3.017 -0.094 -7.080 1.00 78.56 80 LEU A CA 1
ATOM 668 C C . LEU A 1 80 ? 3.651 -0.125 -8.479 1.00 78.56 80 LEU A C 1
ATOM 670 O O . LEU A 1 80 ? 4.055 0.920 -8.991 1.00 78.56 80 LEU A O 1
ATOM 674 N N . TRP A 1 81 ? 3.690 -1.301 -9.111 1.00 74.81 81 TRP A N 1
ATOM 675 C CA . TRP A 1 81 ? 4.148 -1.466 -10.489 1.00 74.81 81 TRP A CA 1
ATOM 676 C C . TRP A 1 81 ? 3.265 -0.701 -11.471 1.00 74.81 81 TRP A C 1
ATOM 678 O O . TRP A 1 81 ? 3.768 0.108 -12.244 1.00 74.81 81 TRP A O 1
ATOM 688 N N . GLU A 1 82 ? 1.947 -0.896 -11.408 1.00 76.94 82 GLU A N 1
ATOM 689 C CA . GLU A 1 82 ? 1.000 -0.202 -12.286 1.00 76.94 82 GLU A CA 1
ATOM 690 C C . GLU A 1 82 ? 1.083 1.325 -12.163 1.00 76.94 82 GLU A C 1
ATOM 692 O O . GLU A 1 82 ? 0.985 2.019 -13.173 1.00 76.94 82 GLU A O 1
ATOM 697 N N . ASP A 1 83 ? 1.306 1.843 -10.954 1.00 78.56 83 ASP A N 1
ATOM 698 C CA . ASP A 1 83 ? 1.410 3.285 -10.710 1.00 78.56 83 ASP A CA 1
ATOM 699 C C . ASP A 1 83 ? 2.736 3.872 -11.222 1.00 78.56 83 ASP A C 1
ATOM 701 O O . ASP A 1 83 ? 2.788 5.027 -11.652 1.00 78.56 83 ASP A O 1
ATOM 705 N N . LYS A 1 84 ? 3.821 3.085 -11.199 1.00 70.88 84 LYS A N 1
ATOM 706 C CA . LYS A 1 84 ? 5.169 3.547 -11.564 1.00 70.88 84 LYS A CA 1
ATOM 707 C C . LYS A 1 84 ? 5.593 3.196 -12.988 1.00 70.88 84 LYS A C 1
ATOM 709 O O . LYS A 1 84 ? 6.476 3.876 -13.507 1.00 70.88 84 LYS A O 1
ATOM 714 N N . LYS A 1 85 ? 4.977 2.207 -13.649 1.00 71.06 85 LYS A N 1
ATOM 715 C CA . LYS A 1 85 ? 5.423 1.682 -14.959 1.00 71.06 85 LYS A CA 1
ATOM 716 C C . LYS A 1 85 ? 5.584 2.751 -16.041 1.00 71.06 85 LYS A C 1
ATOM 718 O O . LYS A 1 85 ? 6.475 2.645 -16.871 1.00 71.06 85 LYS A O 1
ATOM 723 N N . HIS A 1 86 ? 4.769 3.806 -16.007 1.00 67.12 86 HIS A N 1
ATOM 724 C CA . HIS A 1 86 ? 4.826 4.899 -16.985 1.00 67.12 86 HIS A CA 1
ATOM 725 C C . HIS A 1 86 ? 5.924 5.939 -16.706 1.00 67.12 86 HIS A C 1
ATOM 727 O O . HIS A 1 86 ? 6.250 6.724 -17.590 1.00 67.12 86 HIS A O 1
ATOM 733 N N . ASN A 1 87 ? 6.500 5.940 -15.500 1.00 63.59 87 ASN A N 1
ATOM 734 C CA . ASN A 1 87 ? 7.579 6.845 -15.087 1.00 63.59 87 ASN A CA 1
ATOM 735 C C . ASN A 1 87 ? 8.956 6.162 -15.080 1.00 63.59 87 ASN A C 1
ATOM 737 O O . ASN A 1 87 ? 9.964 6.804 -14.785 1.00 63.59 87 ASN A O 1
ATOM 741 N N . ILE A 1 88 ? 9.011 4.864 -15.383 1.00 64.00 88 ILE A N 1
ATOM 742 C CA . ILE A 1 88 ? 10.256 4.112 -15.509 1.00 64.00 88 ILE A CA 1
ATOM 743 C C . ILE A 1 88 ? 10.790 4.316 -16.927 1.00 64.00 88 ILE A C 1
ATOM 745 O O . ILE A 1 88 ? 10.074 4.104 -17.906 1.00 64.00 88 ILE A O 1
ATOM 749 N N . ASN A 1 89 ? 12.061 4.714 -17.048 1.00 64.06 89 ASN A N 1
ATOM 750 C CA . ASN A 1 89 ? 12.746 4.733 -18.337 1.00 64.06 89 ASN A CA 1
ATOM 751 C C . ASN A 1 89 ? 13.026 3.289 -18.773 1.00 64.06 89 ASN A C 1
ATOM 753 O O . ASN A 1 89 ? 14.073 2.720 -18.473 1.00 64.06 89 ASN A O 1
ATOM 757 N N . PHE A 1 90 ? 12.040 2.693 -19.438 1.00 55.78 90 PHE A N 1
ATOM 758 C CA . PHE A 1 90 ? 12.011 1.282 -19.808 1.00 55.78 90 PHE A CA 1
ATOM 759 C C . PHE A 1 90 ? 13.226 0.854 -20.644 1.00 55.78 90 PHE A C 1
ATOM 761 O O . PHE A 1 90 ? 13.714 -0.258 -20.473 1.00 55.78 90 PHE A O 1
ATOM 768 N N . SER A 1 91 ? 13.788 1.745 -21.469 1.00 55.56 91 SER A N 1
ATOM 769 C CA . SER A 1 91 ? 14.993 1.451 -22.259 1.00 55.56 91 SER A CA 1
ATOM 770 C C . SER A 1 91 ? 16.244 1.226 -21.400 1.00 55.56 91 SER A C 1
ATOM 772 O O . SER A 1 91 ? 17.099 0.437 -21.785 1.00 55.56 91 SER A O 1
ATOM 774 N N . ALA A 1 92 ? 16.326 1.841 -20.214 1.00 59.03 92 ALA A N 1
ATOM 775 C CA . ALA A 1 92 ? 17.404 1.610 -19.246 1.00 59.03 92 ALA A CA 1
ATOM 776 C C . ALA A 1 92 ? 17.205 0.325 -18.420 1.00 59.03 92 ALA A C 1
ATOM 778 O O . ALA A 1 92 ? 18.160 -0.202 -17.854 1.00 59.03 92 ALA A O 1
ATOM 779 N N . LEU A 1 93 ? 15.964 -0.166 -18.337 1.00 56.16 93 LEU A N 1
ATOM 780 C CA . LEU A 1 93 ? 15.607 -1.393 -17.624 1.00 56.16 93 LEU A CA 1
ATOM 781 C C . LEU A 1 93 ? 15.695 -2.634 -18.531 1.00 56.16 93 LEU A C 1
ATOM 783 O O . LEU A 1 93 ? 15.864 -3.738 -18.038 1.00 56.16 93 LEU A O 1
ATOM 787 N N . VAL A 1 94 ? 15.577 -2.470 -19.852 1.00 52.28 94 VAL A N 1
ATOM 788 C CA . VAL A 1 94 ? 15.609 -3.556 -20.858 1.00 52.28 94 VAL A CA 1
ATOM 789 C C . VAL A 1 94 ? 17.011 -3.873 -21.340 1.00 52.28 94 VAL A C 1
ATOM 791 O O . VAL A 1 94 ? 17.302 -5.039 -21.610 1.00 52.28 94 VAL A O 1
ATOM 794 N N . SER A 1 95 ? 17.921 -2.893 -21.330 1.00 53.34 95 SER A N 1
ATOM 795 C CA . SER A 1 95 ? 19.355 -3.189 -21.427 1.00 53.34 95 SER A CA 1
ATOM 796 C C . SER A 1 95 ? 19.809 -4.183 -20.341 1.00 53.34 95 SER A C 1
ATOM 798 O O . SER A 1 95 ? 20.870 -4.779 -20.474 1.00 53.34 95 SER A O 1
ATOM 800 N N . ALA A 1 96 ? 18.964 -4.443 -19.326 1.00 50.12 96 ALA A N 1
ATOM 801 C CA . ALA A 1 96 ? 19.131 -5.480 -18.316 1.00 50.12 96 ALA A CA 1
ATOM 802 C C . ALA A 1 96 ? 19.002 -6.936 -18.753 1.00 50.12 96 ALA A C 1
ATOM 804 O O . ALA A 1 96 ? 19.444 -7.818 -18.019 1.00 50.12 96 ALA A O 1
ATOM 805 N N . ASN A 1 97 ? 18.446 -7.233 -19.928 1.00 46.28 97 ASN A N 1
ATOM 806 C CA . ASN A 1 97 ? 18.480 -8.610 -20.426 1.00 46.28 97 ASN A CA 1
ATOM 807 C C . ASN A 1 97 ? 19.864 -8.988 -21.003 1.00 46.28 97 ASN A C 1
ATOM 809 O O . ASN A 1 97 ? 20.147 -10.171 -21.185 1.00 46.28 97 ASN A O 1
ATOM 813 N N . GLU A 1 98 ? 20.726 -7.989 -21.232 1.00 54.03 98 GLU A N 1
ATOM 814 C CA . GLU A 1 98 ? 22.154 -8.126 -21.559 1.00 54.03 98 GLU A CA 1
ATOM 815 C C . GLU A 1 98 ? 23.079 -7.700 -20.395 1.00 54.03 98 GLU A C 1
ATOM 817 O O . GLU A 1 98 ? 24.294 -7.636 -20.580 1.00 54.03 98 GLU A O 1
ATOM 822 N N . MET A 1 99 ? 22.529 -7.411 -19.205 1.00 59.88 99 MET A N 1
ATOM 823 C CA . MET A 1 99 ? 23.304 -6.978 -18.033 1.00 59.88 99 MET A CA 1
ATOM 824 C C . MET A 1 99 ? 24.118 -8.114 -17.421 1.00 59.88 99 MET A C 1
ATOM 826 O O . MET A 1 99 ? 23.682 -9.269 -17.372 1.00 59.88 99 MET A O 1
ATOM 830 N N . ASP A 1 100 ? 25.278 -7.754 -16.878 1.00 63.84 100 ASP A N 1
ATOM 831 C CA . ASP A 1 100 ? 25.993 -8.596 -15.929 1.00 63.84 100 ASP A CA 1
ATOM 832 C C . ASP A 1 100 ? 25.253 -8.669 -14.573 1.00 63.84 100 ASP A C 1
ATOM 834 O O . ASP A 1 100 ? 24.325 -7.907 -14.280 1.00 63.84 100 ASP A O 1
ATOM 838 N N . ASP A 1 101 ? 25.620 -9.651 -13.744 1.00 70.69 101 ASP A N 1
ATOM 839 C CA . ASP A 1 101 ? 24.958 -9.895 -12.453 1.00 70.69 101 ASP A CA 1
ATOM 840 C C . ASP A 1 101 ? 25.027 -8.670 -11.510 1.00 70.69 101 ASP A C 1
ATOM 842 O O . ASP A 1 101 ? 24.144 -8.496 -10.661 1.00 70.69 101 ASP A O 1
ATOM 846 N N . ASP A 1 102 ? 26.027 -7.797 -11.685 1.00 72.25 102 ASP A N 1
ATOM 847 C CA . ASP A 1 102 ? 26.266 -6.613 -10.856 1.00 72.25 102 ASP A CA 1
ATOM 848 C C . ASP A 1 102 ? 25.243 -5.502 -11.146 1.00 72.25 102 ASP A C 1
ATOM 850 O O . ASP A 1 102 ? 24.637 -4.949 -10.219 1.00 72.25 102 ASP A O 1
ATOM 854 N N . GLU A 1 103 ? 24.975 -5.203 -12.420 1.00 69.94 103 GLU A N 1
ATOM 855 C CA . GLU A 1 103 ? 23.964 -4.209 -12.790 1.00 69.94 103 GLU A CA 1
ATOM 856 C C . GLU A 1 103 ? 22.540 -4.665 -12.422 1.00 69.94 103 GLU A C 1
ATOM 858 O O . GLU A 1 103 ? 21.708 -3.859 -11.986 1.00 69.94 103 GLU A O 1
ATOM 863 N N . ARG A 1 104 ? 22.259 -5.973 -12.503 1.00 73.75 104 ARG A N 1
ATOM 864 C CA . ARG A 1 104 ? 20.976 -6.542 -12.059 1.00 73.75 104 ARG A CA 1
ATOM 865 C C . ARG A 1 104 ? 20.774 -6.387 -10.552 1.00 73.75 104 ARG A C 1
ATOM 867 O O . ARG A 1 104 ? 19.665 -6.071 -10.118 1.00 73.75 104 ARG A O 1
ATOM 874 N N . SER A 1 105 ? 21.831 -6.582 -9.761 1.00 80.56 105 SER A N 1
ATOM 875 C CA . SER A 1 105 ? 21.789 -6.367 -8.312 1.00 80.56 105 SER A CA 1
ATOM 876 C C . SER A 1 105 ? 21.497 -4.905 -7.975 1.00 80.56 105 SER A C 1
ATOM 878 O O . SER A 1 105 ? 20.630 -4.638 -7.148 1.00 80.56 105 SER A O 1
ATOM 880 N N . ALA A 1 106 ? 22.127 -3.957 -8.675 1.00 81.88 106 ALA A N 1
ATOM 881 C CA . ALA A 1 106 ? 21.887 -2.528 -8.464 1.00 81.88 106 ALA A CA 1
ATOM 882 C C . ALA A 1 106 ? 20.422 -2.128 -8.727 1.00 81.88 106 ALA A C 1
ATOM 884 O O . ALA A 1 106 ? 19.852 -1.313 -8.000 1.00 81.88 106 ALA A O 1
ATOM 885 N N . TRP A 1 107 ? 19.780 -2.730 -9.732 1.00 77.06 107 TRP A N 1
ATOM 886 C CA . TRP A 1 107 ? 18.353 -2.519 -9.988 1.00 77.06 107 TRP A CA 1
ATOM 887 C C . TRP A 1 107 ? 17.449 -3.132 -8.919 1.00 77.06 107 TRP A C 1
ATOM 889 O O . TRP A 1 107 ? 16.444 -2.521 -8.548 1.00 77.06 107 TRP A O 1
ATOM 899 N N . ILE A 1 108 ? 17.793 -4.318 -8.411 1.00 83.38 108 ILE A N 1
ATOM 900 C CA . ILE A 1 108 ? 17.073 -4.942 -7.294 1.00 83.38 108 ILE A CA 1
ATOM 901 C C . ILE A 1 108 ? 17.160 -4.051 -6.052 1.00 83.38 108 ILE A C 1
ATOM 903 O O . ILE A 1 108 ? 16.137 -3.812 -5.406 1.00 83.38 108 ILE A O 1
ATOM 907 N N . ASP A 1 109 ? 18.339 -3.506 -5.759 1.00 82.69 109 ASP A N 1
ATOM 908 C CA . ASP A 1 109 ? 18.551 -2.595 -4.635 1.00 82.69 109 ASP A CA 1
ATOM 909 C C . ASP A 1 109 ? 17.738 -1.305 -4.810 1.00 82.69 109 ASP A C 1
ATOM 911 O O . ASP A 1 109 ? 16.980 -0.929 -3.917 1.00 82.69 109 ASP A O 1
ATOM 915 N N . ALA A 1 110 ? 17.775 -0.686 -5.995 1.00 79.75 110 ALA A N 1
ATOM 916 C CA . ALA A 1 110 ? 17.008 0.527 -6.292 1.00 79.75 110 ALA A CA 1
ATOM 917 C C . ALA A 1 110 ? 15.481 0.319 -6.203 1.00 79.75 110 ALA A C 1
ATOM 919 O O . ALA A 1 110 ? 14.743 1.212 -5.779 1.00 79.75 110 ALA A O 1
ATOM 920 N N . LEU A 1 111 ? 14.973 -0.852 -6.601 1.00 77.88 111 LEU A N 1
ATOM 921 C CA . LEU A 1 111 ? 13.561 -1.211 -6.429 1.00 77.88 111 LEU A CA 1
ATOM 922 C C . LEU A 1 111 ? 13.234 -1.484 -4.955 1.00 77.88 111 LEU A C 1
ATOM 924 O O . LEU A 1 111 ? 12.171 -1.092 -4.472 1.00 77.88 111 LEU A O 1
ATOM 928 N N . THR A 1 112 ? 14.158 -2.090 -4.216 1.00 82.62 112 THR A N 1
ATOM 929 C CA . THR A 1 112 ? 13.994 -2.331 -2.779 1.00 82.62 112 THR A CA 1
ATOM 930 C C . THR A 1 112 ? 13.939 -1.016 -1.997 1.00 82.62 112 THR A C 1
ATOM 932 O O . THR A 1 112 ? 13.048 -0.830 -1.169 1.00 82.62 112 THR A O 1
ATOM 935 N N . GLU A 1 113 ? 14.790 -0.041 -2.332 1.00 80.88 113 GLU A N 1
ATOM 936 C CA . GLU A 1 113 ? 14.734 1.331 -1.796 1.00 80.88 113 GLU A CA 1
ATOM 937 C C . GLU A 1 113 ? 13.395 2.026 -2.086 1.00 80.88 113 GLU A C 1
ATOM 939 O O . GLU A 1 113 ? 12.939 2.882 -1.328 1.00 80.88 113 GLU A O 1
ATOM 944 N N . GLN A 1 114 ? 12.728 1.627 -3.167 1.00 72.75 114 GLN A N 1
ATOM 945 C CA . GLN A 1 114 ? 11.407 2.113 -3.549 1.00 72.75 114 GLN A CA 1
ATOM 946 C C . GLN A 1 114 ? 10.237 1.356 -2.904 1.00 72.75 114 GLN A C 1
ATOM 948 O O . GLN A 1 114 ? 9.081 1.666 -3.220 1.00 72.75 114 GLN A O 1
ATOM 953 N N . GLY A 1 115 ? 10.518 0.405 -2.009 1.00 68.69 115 GLY A N 1
ATOM 954 C CA . GLY A 1 115 ? 9.527 -0.305 -1.201 1.00 68.69 115 GLY A CA 1
ATOM 955 C C . GLY A 1 115 ? 9.099 -1.672 -1.739 1.00 68.69 115 GLY A C 1
ATOM 956 O O . GLY A 1 115 ? 8.164 -2.259 -1.192 1.00 68.69 115 GLY A O 1
ATOM 957 N N . TYR A 1 116 ? 9.747 -2.189 -2.787 1.00 74.31 116 TYR A N 1
ATOM 958 C CA . TYR A 1 116 ? 9.544 -3.575 -3.216 1.00 74.31 116 TYR A CA 1
ATOM 959 C C . TYR A 1 116 ? 10.290 -4.538 -2.287 1.00 74.31 116 TYR A C 1
ATOM 961 O O . TYR A 1 116 ? 11.327 -4.200 -1.722 1.00 74.31 116 TYR A O 1
ATOM 969 N N . SER A 1 117 ? 9.786 -5.763 -2.137 1.00 80.00 117 SER A N 1
ATOM 970 C CA . SER A 1 117 ? 10.628 -6.837 -1.602 1.00 80.00 117 SER A CA 1
ATOM 971 C C . SER A 1 117 ? 11.695 -7.226 -2.627 1.00 80.00 117 SER A C 1
ATOM 973 O O . SER A 1 117 ? 11.495 -7.041 -3.826 1.00 80.00 117 SER A O 1
ATOM 975 N N . GLU A 1 118 ? 12.788 -7.851 -2.188 1.00 81.38 118 GLU A N 1
ATOM 976 C CA . GLU A 1 118 ? 13.823 -8.364 -3.099 1.00 81.38 118 GLU A CA 1
ATOM 977 C C . GLU A 1 118 ? 13.237 -9.338 -4.143 1.00 81.38 118 GLU A C 1
ATOM 979 O O . GLU A 1 118 ? 13.591 -9.309 -5.322 1.00 81.38 118 GLU A O 1
ATOM 984 N N . ALA A 1 119 ? 12.289 -10.185 -3.727 1.00 76.94 119 ALA A N 1
ATOM 985 C CA . ALA A 1 119 ? 11.586 -11.100 -4.623 1.00 76.94 119 ALA A CA 1
ATOM 986 C C . ALA A 1 119 ? 10.672 -10.354 -5.611 1.00 76.94 119 ALA A C 1
ATOM 988 O O . ALA A 1 119 ? 10.672 -10.668 -6.799 1.00 76.94 119 ALA A O 1
ATOM 989 N N . GLY A 1 120 ? 9.935 -9.344 -5.139 1.00 74.25 120 GLY A N 1
ATOM 990 C CA . GLY A 1 120 ? 9.082 -8.504 -5.981 1.00 74.25 120 GLY A CA 1
ATOM 991 C C . GLY A 1 120 ? 9.884 -7.669 -6.981 1.00 74.25 120 GLY A C 1
ATOM 992 O O . GLY A 1 120 ? 9.476 -7.526 -8.128 1.00 74.25 120 GLY A O 1
ATOM 993 N N . ALA A 1 121 ? 11.061 -7.178 -6.590 1.00 81.94 121 ALA A N 1
ATOM 994 C CA . ALA A 1 121 ? 11.983 -6.476 -7.476 1.00 81.94 121 ALA A CA 1
ATOM 995 C C . ALA A 1 121 ? 12.469 -7.378 -8.624 1.00 81.94 121 ALA A C 1
ATOM 997 O O . ALA A 1 121 ? 12.500 -6.951 -9.778 1.00 81.94 121 ALA A O 1
ATOM 998 N N . LYS A 1 122 ? 12.780 -8.649 -8.331 1.00 82.81 122 LYS A N 1
ATOM 999 C CA . LYS A 1 122 ? 13.138 -9.652 -9.349 1.00 82.81 122 LYS A CA 1
ATOM 1000 C C . LYS A 1 122 ? 11.975 -9.947 -10.302 1.00 82.81 122 LYS A C 1
ATOM 1002 O O . LYS A 1 122 ? 12.185 -9.932 -11.511 1.00 82.81 122 LYS A O 1
ATOM 1007 N N . GLU A 1 123 ? 10.764 -10.151 -9.778 1.00 77.12 123 GLU A N 1
ATOM 1008 C CA . GLU A 1 123 ? 9.557 -10.352 -10.601 1.00 77.12 123 GLU A CA 1
ATOM 1009 C C . GLU A 1 123 ? 9.268 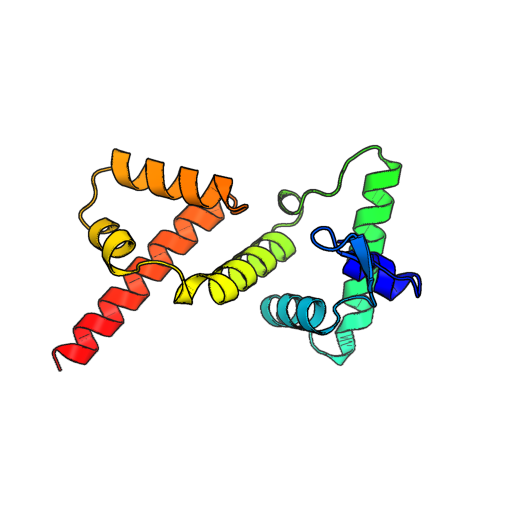-9.144 -11.504 1.00 77.12 123 GLU A C 1
ATOM 1011 O O . GLU A 1 123 ? 8.906 -9.315 -12.666 1.00 77.12 123 GLU A O 1
ATOM 1016 N N . VAL A 1 124 ? 9.462 -7.921 -11.000 1.00 75.81 124 VAL A N 1
ATOM 1017 C CA . VAL A 1 124 ? 9.314 -6.687 -11.784 1.00 75.81 124 VAL A CA 1
ATOM 1018 C C . VAL A 1 124 ? 10.296 -6.650 -12.955 1.00 75.81 124 VAL A C 1
ATOM 1020 O O . VAL A 1 124 ? 9.888 -6.350 -14.077 1.00 75.81 124 VAL A O 1
ATOM 1023 N N . LEU A 1 125 ? 11.569 -6.980 -12.720 1.00 76.75 125 LEU A N 1
ATOM 1024 C CA . LEU A 1 125 ? 12.584 -7.014 -13.777 1.00 76.75 125 LEU A CA 1
ATOM 1025 C C . LEU A 1 125 ? 12.275 -8.089 -14.830 1.00 76.75 125 LEU A C 1
ATOM 1027 O O . LEU A 1 125 ? 12.418 -7.838 -16.025 1.00 76.75 125 LEU A O 1
ATOM 1031 N N . GLU A 1 126 ? 11.812 -9.266 -14.406 1.00 76.81 126 GLU A N 1
ATOM 1032 C CA . GLU A 1 126 ? 11.410 -10.347 -15.313 1.00 76.81 126 GLU A CA 1
ATOM 1033 C C . GLU A 1 126 ? 10.187 -9.960 -16.159 1.00 76.81 126 GLU A C 1
ATOM 1035 O O . GLU A 1 126 ? 10.191 -10.125 -17.382 1.00 76.81 126 GLU A O 1
ATOM 1040 N N . PHE A 1 127 ? 9.161 -9.381 -15.529 1.00 72.31 127 PHE A N 1
ATOM 1041 C CA . PHE A 1 127 ? 7.958 -8.919 -16.218 1.00 72.31 127 PHE A CA 1
ATOM 1042 C C . PHE A 1 127 ? 8.269 -7.805 -17.223 1.00 72.31 127 PHE A C 1
ATOM 1044 O O . PHE A 1 127 ? 7.800 -7.847 -18.360 1.00 72.31 127 PHE A O 1
ATOM 1051 N N . ALA A 1 128 ? 9.089 -6.828 -16.831 1.00 69.56 128 ALA A N 1
ATOM 1052 C CA . ALA A 1 128 ? 9.503 -5.743 -17.709 1.00 69.56 128 ALA A CA 1
ATOM 1053 C C . ALA A 1 128 ? 10.293 -6.251 -18.926 1.00 69.56 128 ALA A C 1
ATOM 1055 O O . ALA A 1 128 ? 10.033 -5.814 -20.048 1.00 69.56 128 ALA A O 1
ATOM 1056 N N . GLY A 1 129 ? 11.196 -7.219 -18.732 1.00 68.38 129 GLY A N 1
ATOM 1057 C CA . GLY A 1 129 ? 11.909 -7.864 -19.836 1.00 68.38 129 GLY A CA 1
ATOM 1058 C C . GLY A 1 129 ? 10.962 -8.564 -20.817 1.00 68.38 129 GLY A C 1
ATOM 1059 O O . GLY A 1 129 ? 11.094 -8.408 -22.031 1.00 68.38 129 GLY A O 1
ATOM 1060 N N . ALA A 1 130 ? 9.959 -9.284 -20.305 1.00 67.81 130 ALA A N 1
ATOM 1061 C CA . ALA A 1 130 ? 8.973 -9.976 -21.135 1.00 67.81 130 ALA A CA 1
ATOM 1062 C C . ALA A 1 130 ? 8.054 -9.019 -21.918 1.00 67.81 130 ALA A C 1
ATOM 1064 O O . ALA A 1 130 ? 7.716 -9.297 -23.071 1.00 67.81 130 ALA A O 1
ATOM 1065 N N . GLU A 1 131 ? 7.642 -7.903 -21.311 1.00 66.25 131 GLU A N 1
ATOM 1066 C CA . GLU A 1 131 ? 6.752 -6.926 -21.948 1.00 66.25 131 GLU A CA 1
ATOM 1067 C C . GLU A 1 131 ? 7.445 -6.198 -23.111 1.00 66.25 131 GLU A C 1
ATOM 1069 O O . GLU A 1 131 ? 6.833 -5.978 -24.155 1.00 66.25 131 GLU A O 1
ATOM 1074 N N . VAL A 1 132 ? 8.742 -5.899 -22.989 1.00 63.84 132 VAL A N 1
ATOM 1075 C CA . VAL A 1 132 ? 9.491 -5.247 -24.076 1.00 63.84 132 VAL A CA 1
ATOM 1076 C C . VAL A 1 132 ? 9.833 -6.199 -25.199 1.00 63.84 132 VAL A C 1
ATOM 1078 O O . VAL A 1 132 ? 9.654 -5.830 -26.354 1.00 63.84 132 VAL A O 1
ATOM 1081 N N . ALA A 1 133 ? 10.215 -7.439 -24.888 1.00 63.44 133 ALA A N 1
ATOM 1082 C CA . ALA A 1 133 ? 10.396 -8.455 -25.920 1.00 63.44 133 ALA A CA 1
ATOM 1083 C C . ALA A 1 133 ? 9.123 -8.621 -26.771 1.00 63.44 133 ALA A C 1
ATOM 1085 O O . ALA A 1 133 ? 9.204 -8.829 -27.978 1.00 63.44 133 ALA A O 1
ATOM 1086 N N . ARG A 1 134 ? 7.935 -8.482 -26.163 1.00 65.69 134 ARG A N 1
ATOM 1087 C CA . ARG A 1 134 ? 6.660 -8.467 -26.893 1.00 65.69 134 ARG A CA 1
ATOM 1088 C C . ARG A 1 134 ? 6.499 -7.206 -27.751 1.00 65.69 134 ARG A C 1
ATOM 1090 O O . ARG A 1 134 ? 6.167 -7.334 -28.924 1.00 65.69 134 ARG A O 1
ATOM 1097 N N . SER A 1 135 ? 6.765 -6.024 -27.194 1.00 62.56 135 SER A N 1
ATOM 1098 C CA . SER A 1 135 ? 6.660 -4.744 -27.913 1.00 62.56 135 SER A CA 1
ATOM 1099 C C . SER A 1 135 ? 7.601 -4.665 -29.124 1.00 62.56 135 SER A C 1
ATOM 1101 O O . SER A 1 135 ? 7.188 -4.232 -30.194 1.00 62.56 135 SER A O 1
ATOM 1103 N N . GLU A 1 136 ? 8.849 -5.125 -28.996 1.00 61.75 136 GLU A N 1
ATOM 1104 C CA . GLU A 1 136 ? 9.822 -5.137 -30.099 1.00 61.75 136 GLU A CA 1
ATOM 1105 C C . GLU A 1 136 ? 9.440 -6.125 -31.211 1.00 61.75 136 GLU A C 1
ATOM 1107 O O . GLU A 1 136 ? 9.714 -5.877 -32.385 1.00 61.75 136 GLU A O 1
ATOM 1112 N N . LEU A 1 137 ? 8.790 -7.244 -30.872 1.00 60.31 137 LEU A N 1
ATOM 1113 C CA . LEU A 1 137 ? 8.270 -8.191 -31.863 1.00 60.31 137 LEU A CA 1
ATOM 1114 C C . LEU A 1 137 ? 7.072 -7.624 -32.636 1.00 60.31 137 LEU A C 1
ATOM 1116 O O . LEU A 1 137 ? 6.910 -7.950 -33.809 1.00 60.31 137 LEU A O 1
ATOM 1120 N N . GLU A 1 138 ? 6.251 -6.787 -32.000 1.00 60.62 138 GLU A N 1
ATOM 1121 C CA . GLU A 1 138 ? 5.101 -6.125 -32.630 1.00 60.62 138 GLU A CA 1
ATOM 1122 C C . GLU A 1 138 ? 5.510 -4.924 -33.500 1.00 60.62 138 GLU A C 1
ATOM 1124 O O . GLU A 1 138 ? 4.886 -4.691 -34.531 1.00 60.62 138 GLU A O 1
ATOM 1129 N N . GLU A 1 139 ? 6.577 -4.195 -33.153 1.00 56.56 139 GLU A N 1
ATOM 1130 C CA . GLU A 1 139 ? 7.110 -3.095 -33.980 1.00 56.56 139 GLU A CA 1
ATOM 1131 C C . GLU A 1 139 ? 7.867 -3.574 -35.234 1.00 56.56 139 GLU A C 1
ATOM 1133 O O . GLU A 1 139 ? 8.017 -2.817 -36.195 1.00 56.56 139 GLU A O 1
ATOM 1138 N N . ASN A 1 140 ? 8.330 -4.829 -35.245 1.00 50.31 140 ASN A N 1
ATOM 1139 C CA . ASN A 1 140 ? 9.062 -5.438 -36.363 1.00 50.31 140 ASN A CA 1
ATOM 1140 C C . ASN A 1 140 ? 8.202 -6.370 -37.251 1.00 50.31 140 ASN A C 1
ATOM 1142 O O . ASN A 1 140 ? 8.758 -7.041 -38.128 1.00 50.31 140 ASN A O 1
ATOM 1146 N N . ALA A 1 141 ? 6.881 -6.429 -37.034 1.00 48.97 141 ALA A N 1
ATOM 1147 C CA . ALA A 1 141 ? 5.918 -7.254 -37.782 1.00 48.97 141 ALA A CA 1
ATOM 1148 C C . ALA A 1 141 ? 5.064 -6.427 -38.759 1.00 48.97 141 ALA A C 1
ATOM 1150 O O . ALA A 1 141 ? 4.791 -6.945 -39.869 1.00 48.97 141 ALA A O 1
#